Protein AF-A0A367M5E4-F1 (afdb_monomer)

Secondary structure (DSSP, 8-state):
-----------------------------PPP---SSSS----S-HHHHHHHHHHHHHHHHHHHHHHHHHHB-----EEEEEE-TTSPEEEPS--BPPPTT--HHHHTTS-HHHHHHHT-S-GGGSPPPPTTTTTS---PPP-

pLDDT: mean 78.52, std 21.11, range [36.91, 97.75]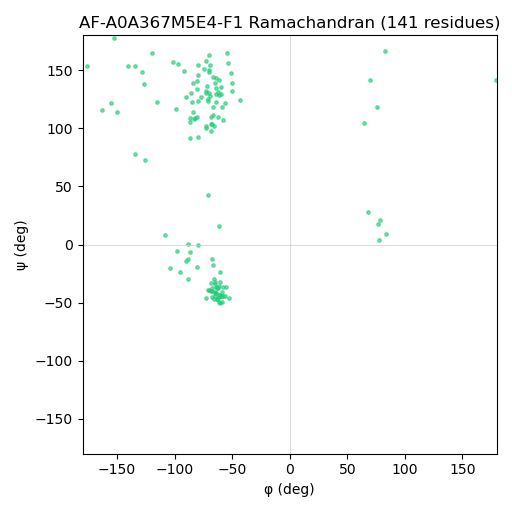

Sequence (143 aa):
MKTPAWTRHALWVMPLALGLQSAVVAGDEQPSKTSSYSPVVINEDFATIMKRMTANKPSIEQAHKTLLEQRYDLSDRPAKGASMTRGKPLQEGIRVKLPAGTSWEELARLSPEEIRKQGLFPGGFLPLPHPNHAEGGMVFPKF

Organism: Pseudomonas aeruginosa (NCBI:txid287)

Mean predicted aligned error: 14.9 Å

Foldseek 3Di:
DDDDDDDDDDDDDDDDDDDDDDDPPPDPPPPQDDDPDDPPRPRDDPVVVVVVCVVCVVVLVVVLVVLLVQFFDPDAAFDPPDADPVRHTDHDDDTGDWPPPDDPVRVVPDDPVRCVVVVRPTPNPDDRDDSCVVPVDDDDDDD

Radius of gyration: 36.53 Å; Cα contacts (8 Å, |Δi|>4): 72; chains: 1; bounding box: 125×59×73 Å

Solvent-accessible surface area (backbone atoms only — not comparable to full-atom values): 9808 Å² total; per-residue (Å²): 136,81,85,85,89,80,89,83,89,84,90,84,89,82,87,88,78,84,78,86,80,79,82,77,79,76,74,83,77,75,78,77,68,87,61,95,59,73,89,82,56,77,79,66,58,69,68,60,51,50,53,53,50,59,69,46,41,64,62,40,51,49,54,44,49,51,53,47,59,67,20,26,64,83,77,93,44,67,34,86,96,40,57,46,92,94,68,48,64,35,74,55,78,86,41,61,36,66,50,89,96,61,51,73,74,56,57,73,71,48,53,75,67,52,34,59,75,72,65,57,66,42,62,50,76,49,86,80,76,67,72,58,52,93,80,49,82,78,87,75,80,85,131

Structure (mmCIF, N/CA/C/O backbone):
data_AF-A0A367M5E4-F1
#
_entry.id   AF-A0A367M5E4-F1
#
loop_
_atom_site.group_PDB
_atom_site.id
_atom_site.type_symbol
_atom_site.label_atom_id
_atom_site.label_alt_id
_atom_site.label_comp_id
_atom_site.label_asym_id
_atom_site.label_entity_id
_atom_site.label_seq_id
_atom_site.pdbx_PDB_ins_code
_atom_site.Cartn_x
_atom_site.Cartn_y
_atom_site.Cartn_z
_atom_site.occupancy
_atom_site.B_iso_or_equiv
_atom_site.auth_seq_id
_atom_site.auth_comp_id
_atom_site.auth_asym_id
_atom_site.auth_atom_id
_atom_site.pdbx_PDB_model_num
ATOM 1 N N . MET A 1 1 ? 97.871 -31.804 -49.488 1.00 36.91 1 MET A N 1
ATOM 2 C CA . MET A 1 1 ? 98.452 -30.550 -48.961 1.00 36.91 1 MET A CA 1
ATOM 3 C C . MET A 1 1 ? 97.320 -29.539 -48.790 1.00 36.91 1 MET A C 1
ATOM 5 O O . MET A 1 1 ? 96.688 -29.225 -49.781 1.00 36.91 1 MET A O 1
ATOM 9 N N . LYS A 1 2 ? 97.092 -29.088 -47.545 1.00 41.41 2 LYS A N 1
ATOM 10 C CA . LYS A 1 2 ? 96.510 -27.792 -47.123 1.00 41.41 2 LYS A CA 1
ATOM 11 C C . LYS A 1 2 ? 95.039 -27.449 -47.481 1.00 41.41 2 LYS A C 1
ATOM 13 O O . LYS A 1 2 ? 94.737 -26.985 -48.569 1.00 41.41 2 LYS A O 1
ATOM 18 N N . THR A 1 3 ? 94.170 -27.549 -46.468 1.00 47.69 3 THR A N 1
ATOM 19 C CA . THR A 1 3 ? 93.107 -26.566 -46.120 1.00 47.69 3 THR A CA 1
ATOM 20 C C . THR A 1 3 ? 93.726 -25.154 -45.931 1.00 47.69 3 THR A C 1
ATOM 22 O O . THR A 1 3 ? 94.947 -25.121 -45.735 1.00 47.69 3 THR A O 1
ATOM 25 N N . PRO A 1 4 ? 92.996 -24.003 -45.897 1.00 54.56 4 PRO A N 1
ATOM 26 C CA . PRO A 1 4 ? 91.705 -23.829 -45.211 1.00 54.56 4 PRO A CA 1
ATOM 27 C C . PRO A 1 4 ? 90.712 -22.770 -45.747 1.00 54.56 4 PRO A C 1
ATOM 29 O O . PRO A 1 4 ? 90.965 -22.006 -46.672 1.00 54.56 4 PRO A O 1
ATOM 32 N N . ALA A 1 5 ? 89.560 -22.753 -45.073 1.00 50.25 5 ALA A N 1
ATOM 33 C CA . ALA A 1 5 ? 88.553 -21.702 -45.054 1.00 50.25 5 ALA A CA 1
ATOM 34 C C . ALA A 1 5 ? 89.022 -20.434 -44.311 1.00 50.25 5 ALA A C 1
ATOM 36 O O . ALA A 1 5 ? 89.744 -20.539 -43.320 1.00 50.25 5 ALA A O 1
ATOM 37 N N . TRP A 1 6 ? 88.510 -19.263 -44.717 1.00 42.84 6 TRP A N 1
ATOM 38 C CA . TRP A 1 6 ? 88.374 -18.059 -43.879 1.00 42.84 6 TRP A CA 1
ATOM 39 C C . TRP A 1 6 ? 87.377 -17.076 -44.546 1.00 42.84 6 TRP A C 1
ATOM 41 O O . TRP A 1 6 ? 87.493 -16.838 -45.740 1.00 42.84 6 TRP A O 1
ATOM 51 N N . THR A 1 7 ? 86.221 -16.792 -43.915 1.00 44.81 7 THR A N 1
ATOM 52 C CA . THR A 1 7 ? 85.856 -15.554 -43.158 1.00 44.81 7 THR A CA 1
ATOM 53 C C . THR A 1 7 ? 85.671 -14.294 -44.040 1.00 44.81 7 THR A C 1
ATOM 55 O O . THR A 1 7 ? 86.416 -14.108 -44.981 1.00 44.81 7 THR A O 1
ATOM 58 N N . ARG A 1 8 ? 84.730 -13.347 -43.847 1.00 47.28 8 ARG A N 1
ATOM 59 C CA . ARG A 1 8 ? 83.988 -12.861 -42.667 1.00 47.28 8 ARG A CA 1
ATOM 60 C C . ARG A 1 8 ? 82.944 -11.782 -43.091 1.00 47.28 8 ARG A C 1
ATOM 62 O O . ARG A 1 8 ? 83.212 -11.030 -44.015 1.00 47.28 8 ARG A O 1
ATOM 69 N N . HIS A 1 9 ? 81.874 -11.651 -42.292 1.00 41.59 9 HIS A N 1
ATOM 70 C CA . HIS A 1 9 ? 81.059 -10.445 -41.984 1.00 41.59 9 HIS A CA 1
ATOM 71 C C . HIS A 1 9 ? 80.032 -9.886 -42.997 1.00 41.59 9 HIS A C 1
ATOM 73 O O . HIS A 1 9 ? 80.405 -9.314 -44.009 1.00 41.59 9 HIS A O 1
ATOM 79 N N . ALA A 1 10 ? 78.744 -9.862 -42.616 1.00 48.34 10 ALA A N 1
ATOM 80 C CA . ALA A 1 10 ? 78.063 -8.658 -42.100 1.00 48.34 10 ALA A CA 1
ATOM 81 C C . ALA A 1 10 ? 76.580 -8.942 -41.765 1.00 48.34 10 ALA A C 1
ATOM 83 O O . ALA A 1 10 ? 75.904 -9.703 -42.448 1.00 48.34 10 ALA A O 1
ATOM 84 N N . LEU A 1 11 ? 76.109 -8.337 -40.673 1.00 44.44 11 LEU A N 1
ATOM 85 C CA . LEU A 1 11 ? 74.755 -8.420 -40.131 1.00 44.44 11 LEU A CA 1
ATOM 86 C C . LEU A 1 11 ? 73.702 -7.769 -41.045 1.00 44.44 11 LEU A C 1
ATOM 88 O O . LEU A 1 11 ? 73.929 -6.654 -41.505 1.00 44.44 11 LEU A O 1
ATOM 92 N N . TRP A 1 12 ? 72.492 -8.340 -41.103 1.00 37.44 12 TRP A N 1
ATOM 93 C CA . TRP A 1 12 ? 71.275 -7.557 -40.844 1.00 37.44 12 TRP A CA 1
ATOM 94 C C . TRP A 1 12 ? 70.115 -8.444 -40.372 1.00 37.44 12 TRP A C 1
ATOM 96 O O . TRP A 1 12 ? 69.720 -9.401 -41.031 1.00 37.44 12 TRP A O 1
ATOM 106 N N . VAL A 1 13 ? 69.608 -8.122 -39.185 1.00 46.12 13 VAL A N 1
ATOM 107 C CA . VAL A 1 13 ? 68.428 -8.708 -38.544 1.00 46.12 13 VAL A CA 1
ATOM 108 C C . VAL A 1 13 ? 67.220 -7.880 -38.966 1.00 46.12 13 VAL A C 1
ATOM 110 O O . VAL A 1 13 ? 67.237 -6.677 -38.733 1.00 46.12 13 VAL A O 1
ATOM 113 N N . MET A 1 14 ? 66.168 -8.501 -39.506 1.00 43.22 14 MET A N 1
ATOM 114 C CA . MET A 1 14 ? 64.813 -7.926 -39.515 1.00 43.22 14 MET A CA 1
ATOM 115 C C . MET A 1 14 ? 63.754 -9.045 -39.484 1.00 43.22 14 MET A C 1
ATOM 117 O O . MET A 1 14 ? 63.656 -9.802 -40.451 1.00 43.22 14 MET A O 1
ATOM 121 N N . PRO A 1 15 ? 62.954 -9.179 -38.407 1.00 48.91 15 PRO A N 1
ATOM 122 C CA . PRO A 1 15 ? 61.837 -10.113 -38.354 1.00 48.91 15 PRO A CA 1
ATOM 123 C C . PRO A 1 15 ? 60.574 -9.471 -38.952 1.00 48.91 15 PRO A C 1
ATOM 125 O O . PRO A 1 15 ? 60.187 -8.364 -38.581 1.00 48.91 15 PRO A O 1
ATOM 128 N N . LEU A 1 16 ? 59.905 -10.184 -39.859 1.00 47.53 16 LEU A N 1
ATOM 129 C CA . LEU A 1 16 ? 58.615 -9.790 -40.424 1.00 47.53 16 LEU A CA 1
ATOM 130 C C . LEU A 1 16 ? 57.488 -10.306 -39.509 1.00 47.53 16 LEU A C 1
ATOM 132 O O . LEU A 1 16 ? 57.041 -11.443 -39.639 1.00 47.53 16 LEU A O 1
ATOM 136 N N . ALA A 1 17 ? 57.061 -9.483 -38.551 1.00 44.38 17 ALA A N 1
ATOM 137 C CA . ALA A 1 17 ? 55.872 -9.730 -37.738 1.00 44.38 17 ALA A CA 1
ATOM 138 C C . ALA A 1 17 ? 54.634 -9.178 -38.467 1.00 44.38 17 ALA A C 1
ATOM 140 O O . ALA A 1 17 ? 54.468 -7.966 -38.595 1.00 44.38 17 ALA A O 1
ATOM 141 N N . LEU A 1 18 ? 53.774 -10.068 -38.968 1.00 52.00 18 LEU A N 1
ATOM 142 C CA . LEU A 1 18 ? 52.507 -9.705 -39.603 1.00 52.00 18 LEU A CA 1
ATOM 143 C C . LEU A 1 18 ? 51.456 -9.470 -38.503 1.00 52.00 18 LEU A C 1
ATOM 145 O O . LEU A 1 18 ? 51.062 -10.397 -37.798 1.00 52.00 18 LEU A O 1
ATOM 149 N N . GLY A 1 19 ? 51.081 -8.205 -38.307 1.00 41.72 19 GLY A N 1
ATOM 150 C CA . GLY A 1 19 ? 50.234 -7.745 -37.209 1.00 41.72 19 GLY A CA 1
ATOM 151 C C . GLY A 1 19 ? 48.761 -8.147 -37.330 1.00 41.72 19 GLY A C 1
ATOM 152 O O . GLY A 1 19 ? 48.140 -8.004 -38.382 1.00 41.72 19 GLY A O 1
ATOM 153 N N . LEU A 1 20 ? 48.201 -8.584 -36.200 1.00 47.34 20 LEU A N 1
ATOM 154 C CA . LEU A 1 20 ? 46.769 -8.688 -35.930 1.00 47.34 20 LEU A CA 1
ATOM 155 C C . LEU A 1 20 ? 46.198 -7.259 -35.839 1.00 47.34 20 LEU A C 1
ATOM 157 O O . LEU A 1 20 ? 46.515 -6.531 -34.899 1.00 47.34 20 LEU A O 1
ATOM 161 N N . GLN A 1 21 ? 45.394 -6.825 -36.811 1.00 41.66 21 GLN A N 1
ATOM 162 C CA . GLN A 1 21 ? 44.683 -5.548 -36.711 1.00 41.66 21 GLN A CA 1
ATOM 163 C C . GLN A 1 21 ? 43.359 -5.760 -35.976 1.00 41.66 21 GLN A C 1
ATOM 165 O O . GLN A 1 21 ? 42.405 -6.307 -36.525 1.00 41.66 21 GLN A O 1
ATOM 170 N N . SER A 1 22 ? 43.310 -5.317 -34.722 1.00 42.75 22 SER A N 1
ATOM 171 C CA . SER A 1 22 ? 42.063 -5.137 -33.985 1.00 42.75 22 SER A CA 1
ATOM 172 C C . SER A 1 22 ? 41.270 -4.005 -34.633 1.00 42.75 22 SER A C 1
ATOM 174 O O . SER A 1 22 ? 41.675 -2.845 -34.570 1.00 42.75 22 SER A O 1
ATOM 176 N N . ALA A 1 23 ? 40.138 -4.333 -35.255 1.00 44.09 23 ALA A N 1
ATOM 177 C CA . ALA A 1 23 ? 39.153 -3.342 -35.656 1.00 44.09 23 ALA A CA 1
ATOM 178 C C . ALA A 1 23 ? 38.568 -2.704 -34.387 1.00 44.09 23 ALA A C 1
ATOM 180 O O . ALA A 1 23 ? 37.756 -3.306 -33.684 1.00 44.09 23 ALA A O 1
ATOM 181 N N . VAL A 1 24 ? 39.027 -1.495 -34.067 1.00 43.59 24 VAL A N 1
ATOM 182 C CA . VAL A 1 24 ? 38.391 -0.635 -33.071 1.00 43.59 24 VAL A CA 1
ATOM 183 C C . VAL A 1 24 ? 37.042 -0.224 -33.652 1.00 43.59 24 VAL A C 1
ATOM 185 O O . VAL A 1 24 ? 36.972 0.605 -34.556 1.00 43.59 24 VAL A O 1
ATOM 188 N N . VAL A 1 25 ? 35.967 -0.835 -33.157 1.00 46.38 25 VAL A N 1
ATOM 189 C CA . VAL A 1 25 ? 34.617 -0.298 -33.335 1.00 46.38 25 VAL A CA 1
ATOM 190 C C . VAL A 1 25 ? 34.566 0.979 -32.504 1.00 46.38 25 VAL A C 1
ATOM 192 O O . VAL A 1 25 ? 34.427 0.933 -31.283 1.00 46.38 25 VAL A O 1
ATOM 195 N N . ALA A 1 26 ? 34.762 2.116 -33.167 1.00 41.25 26 ALA A N 1
ATOM 196 C CA . ALA A 1 26 ? 34.442 3.415 -32.606 1.00 41.25 26 ALA A CA 1
ATOM 197 C C . ALA A 1 26 ? 32.930 3.433 -32.346 1.00 41.25 26 ALA A C 1
ATOM 199 O O . ALA A 1 26 ? 32.133 3.382 -33.281 1.00 41.25 26 ALA A O 1
ATOM 200 N N . GLY A 1 27 ? 32.534 3.411 -31.073 1.00 38.91 27 GLY A N 1
ATOM 201 C CA . GLY A 1 27 ? 31.166 3.736 -30.702 1.00 38.91 27 GLY A CA 1
ATOM 202 C C . GLY A 1 27 ? 30.946 5.211 -31.008 1.00 38.91 27 GLY A C 1
ATOM 203 O O . GLY A 1 27 ? 31.655 6.047 -30.454 1.00 38.91 27 GLY A O 1
ATOM 204 N N . ASP A 1 28 ? 30.010 5.518 -31.905 1.00 40.75 28 ASP A N 1
AT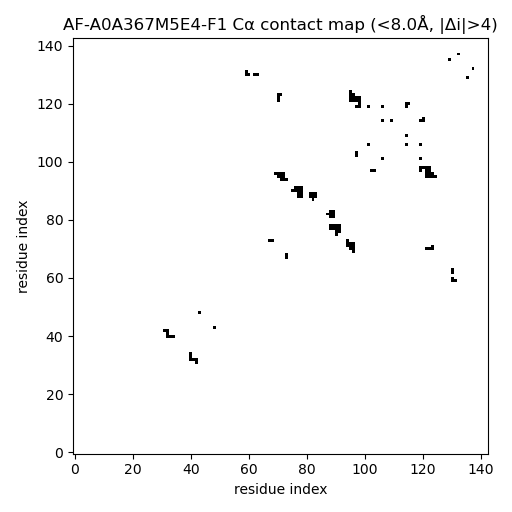OM 205 C CA . ASP A 1 28 ? 29.547 6.886 -32.123 1.00 40.75 28 ASP A CA 1
ATOM 206 C C . ASP A 1 28 ? 29.014 7.438 -30.793 1.00 40.75 28 ASP A C 1
ATOM 208 O O . ASP A 1 28 ? 27.950 7.046 -30.305 1.00 40.75 28 ASP A O 1
ATOM 212 N N . GLU A 1 29 ? 29.777 8.341 -30.187 1.00 46.31 29 GLU A N 1
ATOM 213 C CA . GLU A 1 29 ? 29.353 9.123 -29.036 1.00 46.31 29 GLU A CA 1
ATOM 214 C C . GLU A 1 29 ? 28.333 10.152 -29.546 1.00 46.31 29 GLU A C 1
ATOM 216 O O . GLU A 1 29 ? 28.681 11.122 -30.223 1.00 46.31 29 GLU A O 1
ATOM 221 N N . GLN A 1 30 ? 27.038 9.897 -29.319 1.00 49.62 30 GLN A N 1
ATOM 222 C CA . GLN A 1 30 ? 25.995 10.821 -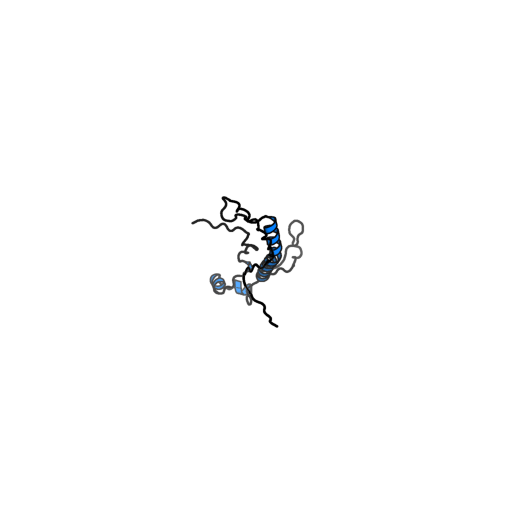29.760 1.00 49.62 30 GLN A CA 1
ATOM 223 C C . GLN A 1 30 ? 26.175 12.179 -29.061 1.00 49.62 30 GLN A C 1
ATOM 225 O O . GLN A 1 30 ? 26.253 12.218 -27.830 1.00 49.62 30 GLN A O 1
ATOM 230 N N . PRO A 1 31 ? 26.196 13.302 -29.805 1.00 54.44 31 PRO A N 1
ATOM 231 C CA . PRO A 1 31 ? 26.316 14.622 -29.203 1.00 54.44 31 PRO A CA 1
ATOM 232 C C . PRO A 1 31 ? 25.136 14.861 -28.258 1.00 54.44 31 PRO A C 1
ATOM 234 O O . PRO A 1 31 ? 23.974 14.665 -28.632 1.00 54.44 31 PRO A O 1
ATOM 237 N N . SER A 1 32 ? 25.434 15.274 -27.023 1.00 58.66 32 SER A N 1
ATOM 238 C CA . SER A 1 32 ? 24.421 15.552 -26.008 1.00 58.66 32 SER A CA 1
ATOM 239 C C . SER A 1 32 ? 23.430 16.593 -26.536 1.00 58.66 32 SER A C 1
ATOM 241 O O . SER A 1 32 ? 23.789 17.698 -26.955 1.00 58.66 32 SER A O 1
ATOM 243 N N . LYS A 1 33 ? 22.148 16.219 -26.580 1.00 63.56 33 LYS A N 1
ATOM 244 C CA . LYS A 1 33 ? 21.085 17.090 -27.085 1.00 63.56 33 LYS A CA 1
ATOM 245 C C . LYS A 1 33 ? 20.927 18.246 -26.103 1.00 63.56 33 LYS A C 1
ATOM 247 O O . LYS A 1 33 ? 20.372 18.077 -25.022 1.00 63.56 33 LYS A O 1
ATOM 252 N N . THR A 1 34 ? 21.443 19.418 -26.466 1.00 60.91 34 THR A N 1
ATOM 253 C CA . THR A 1 34 ? 21.320 20.628 -25.647 1.00 60.91 34 THR A CA 1
ATOM 254 C C . THR A 1 34 ? 19.836 20.932 -25.438 1.00 60.91 34 THR A C 1
ATOM 256 O O . THR A 1 34 ? 19.104 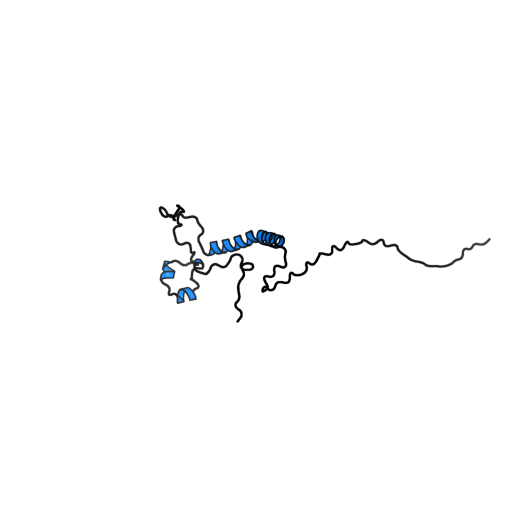21.161 -26.398 1.00 60.91 34 THR A O 1
ATOM 259 N N . SER A 1 35 ? 19.384 20.913 -24.187 1.00 64.69 35 SER A N 1
ATOM 260 C CA . SER A 1 35 ? 18.011 21.236 -23.801 1.00 64.69 35 SER A CA 1
ATOM 261 C C . SER A 1 35 ? 18.038 22.317 -22.729 1.00 64.69 35 SER A C 1
ATOM 263 O O . SER A 1 35 ? 18.865 22.282 -21.822 1.00 64.69 35 SER A O 1
ATOM 265 N N . SER A 1 36 ? 17.131 23.286 -22.839 1.00 61.56 36 SER A N 1
ATOM 266 C CA . SER A 1 36 ? 16.949 24.370 -21.868 1.00 61.56 36 SER A CA 1
ATOM 267 C C . SER A 1 36 ? 16.154 23.946 -20.622 1.00 61.56 36 SER A C 1
ATOM 269 O O . SER A 1 36 ? 15.941 24.765 -19.727 1.00 61.56 36 SER A O 1
ATOM 271 N N . TYR A 1 37 ? 15.717 22.683 -20.538 1.00 57.50 37 TYR A N 1
ATOM 272 C CA . TYR A 1 37 ? 15.046 22.128 -19.361 1.00 57.50 37 TYR A CA 1
ATOM 273 C C . TYR A 1 37 ? 16.052 21.718 -18.266 1.00 57.50 37 TYR A C 1
ATOM 275 O O . TYR A 1 37 ? 17.108 21.157 -18.544 1.00 57.50 37 TYR A O 1
ATOM 283 N N . SER A 1 38 ? 15.695 21.969 -16.997 1.00 53.22 38 SER A N 1
ATOM 284 C CA . SER A 1 38 ? 16.351 21.399 -15.796 1.00 53.22 38 SER A CA 1
ATOM 285 C C . SER A 1 38 ? 16.408 19.855 -15.901 1.00 53.22 38 SER A C 1
ATOM 287 O O . SER A 1 38 ? 15.550 19.331 -16.605 1.00 53.22 38 SER A O 1
ATOM 289 N N . PRO A 1 39 ? 17.333 19.120 -15.230 1.00 60.59 39 PRO A N 1
ATOM 290 C CA . PRO A 1 39 ? 18.137 17.974 -15.727 1.00 60.59 39 PRO A CA 1
ATOM 291 C C . PRO A 1 39 ? 17.403 16.700 -16.200 1.00 60.59 39 PRO A C 1
ATOM 293 O O . PRO A 1 39 ? 18.028 15.670 -16.427 1.00 60.59 39 PRO A O 1
ATOM 296 N N . VAL A 1 40 ? 16.101 16.768 -16.451 1.00 58.28 40 VAL A N 1
ATOM 297 C CA . VAL A 1 40 ? 15.294 15.846 -17.258 1.00 58.28 40 VAL A CA 1
ATOM 298 C C . VAL A 1 40 ? 15.636 15.989 -18.755 1.00 58.28 40 VAL A C 1
ATOM 300 O O . VAL A 1 40 ? 14.764 16.053 -19.622 1.00 58.28 40 VAL A O 1
ATOM 303 N N . VAL A 1 41 ? 16.922 16.105 -19.089 1.00 64.56 41 VAL A N 1
ATOM 304 C CA . VAL A 1 41 ? 17.374 16.065 -20.480 1.00 64.56 41 VAL A CA 1
ATOM 305 C C . VAL A 1 41 ? 17.512 14.602 -20.859 1.00 64.56 41 VAL A C 1
ATOM 307 O O . VAL A 1 41 ? 18.335 13.873 -20.310 1.00 64.56 41 VAL A O 1
ATOM 310 N N . ILE A 1 42 ? 16.666 14.162 -21.784 1.00 71.19 42 ILE A N 1
ATOM 311 C CA . ILE A 1 42 ? 16.695 12.800 -22.302 1.00 71.19 42 ILE A CA 1
ATOM 312 C C . ILE A 1 42 ? 17.926 12.657 -23.207 1.00 71.19 42 ILE A C 1
ATOM 314 O O . ILE A 1 42 ? 17.924 13.103 -24.356 1.00 71.19 42 ILE A O 1
ATOM 318 N N . ASN A 1 43 ? 18.983 12.055 -22.663 1.00 79.00 43 ASN A N 1
ATOM 319 C CA . ASN A 1 43 ? 20.240 11.800 -23.375 1.00 79.00 43 ASN A CA 1
ATOM 320 C C . ASN A 1 43 ? 20.246 10.455 -24.121 1.00 79.00 43 ASN A C 1
ATOM 322 O O . ASN A 1 43 ? 21.111 10.223 -24.956 1.00 79.00 43 ASN A O 1
ATOM 326 N N . GLU A 1 44 ? 19.274 9.588 -23.841 1.00 82.94 44 GLU A N 1
ATOM 327 C CA . GLU A 1 44 ? 19.106 8.283 -24.484 1.00 82.94 44 GLU A CA 1
ATOM 328 C C . GLU A 1 44 ? 18.004 8.339 -25.549 1.00 82.94 44 GLU A C 1
ATOM 330 O O . GLU A 1 44 ? 17.108 9.186 -25.510 1.00 82.94 44 GLU A O 1
ATOM 335 N N . ASP A 1 45 ? 18.035 7.427 -26.518 1.00 89.06 45 ASP A N 1
ATOM 336 C CA . ASP A 1 45 ? 16.918 7.273 -27.442 1.00 89.06 45 ASP A CA 1
ATOM 337 C C . ASP A 1 45 ? 15.677 6.685 -26.731 1.00 89.06 45 ASP A C 1
ATOM 339 O O . ASP A 1 45 ? 15.760 5.981 -25.720 1.00 89.06 45 ASP A O 1
ATOM 343 N N . PHE A 1 46 ? 14.492 6.967 -27.275 1.00 89.06 46 PHE A N 1
ATOM 344 C CA . PHE A 1 46 ? 13.237 6.500 -26.687 1.00 89.06 46 PHE A CA 1
ATOM 345 C C . PHE A 1 46 ? 13.126 4.967 -26.634 1.00 89.06 46 PHE A C 1
ATOM 347 O O . PHE A 1 46 ? 12.562 4.431 -25.680 1.00 89.06 46 PHE A O 1
ATOM 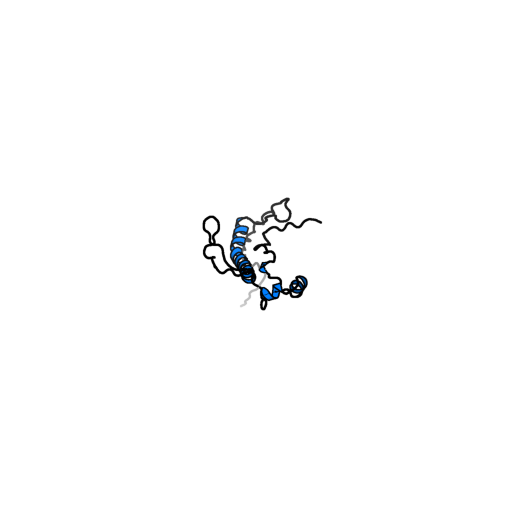354 N N . ALA A 1 47 ? 13.647 4.252 -27.634 1.00 94.12 47 ALA A N 1
ATOM 355 C CA . ALA A 1 47 ? 13.553 2.795 -27.690 1.00 94.12 47 ALA A CA 1
ATOM 356 C C . ALA A 1 47 ? 14.381 2.139 -26.572 1.00 94.12 47 ALA A C 1
ATOM 358 O O . ALA A 1 47 ? 13.928 1.175 -25.952 1.00 94.12 47 ALA A O 1
ATOM 359 N N . THR A 1 48 ? 15.545 2.705 -26.258 1.00 93.31 48 THR A N 1
ATOM 360 C CA . THR A 1 48 ? 16.421 2.314 -25.154 1.00 93.31 48 THR A CA 1
ATOM 361 C C . THR A 1 48 ? 15.728 2.530 -23.811 1.00 93.31 48 THR A C 1
ATOM 363 O O . THR A 1 48 ? 15.657 1.599 -23.002 1.00 93.31 48 THR A O 1
ATOM 366 N N . ILE A 1 49 ? 15.101 3.695 -23.609 1.00 90.50 49 ILE A N 1
ATOM 367 C CA . ILE A 1 49 ? 14.320 3.989 -22.396 1.00 90.50 49 ILE A CA 1
ATOM 368 C C . ILE A 1 49 ? 13.145 3.022 -22.261 1.00 90.50 49 ILE A C 1
ATOM 370 O O . ILE A 1 49 ? 12.963 2.411 -21.210 1.00 90.50 49 ILE A O 1
ATOM 374 N N . MET A 1 50 ? 12.362 2.836 -23.325 1.00 92.88 50 MET A N 1
ATOM 375 C CA . MET A 1 50 ? 11.201 1.946 -23.329 1.00 92.88 50 MET A CA 1
ATOM 376 C C . MET A 1 50 ? 11.603 0.505 -23.004 1.00 92.88 50 MET A C 1
ATOM 378 O O . MET A 1 50 ? 10.967 -0.130 -22.157 1.00 92.88 50 MET A O 1
ATOM 382 N N . LYS A 1 51 ? 12.695 0.009 -23.599 1.00 96.19 51 LYS A N 1
ATOM 383 C CA . LYS A 1 51 ? 13.242 -1.324 -23.318 1.00 96.19 51 LYS A CA 1
ATOM 384 C C . LYS A 1 51 ? 13.651 -1.464 -21.851 1.00 96.19 51 LYS A C 1
ATOM 386 O O . LYS A 1 51 ? 13.222 -2.414 -21.197 1.00 96.19 51 LYS A O 1
ATOM 391 N N . ARG A 1 52 ? 14.430 -0.514 -21.319 1.00 93.88 52 ARG A N 1
ATOM 392 C CA . ARG A 1 52 ? 14.871 -0.492 -19.910 1.00 93.88 52 ARG A CA 1
ATOM 393 C C . ARG A 1 52 ? 13.683 -0.459 -18.947 1.00 93.88 52 ARG A C 1
ATOM 395 O O . ARG A 1 52 ? 13.603 -1.262 -18.024 1.00 93.88 52 ARG A O 1
ATOM 402 N N . MET A 1 53 ? 12.739 0.445 -19.179 1.00 92.00 53 MET A N 1
ATOM 403 C CA . MET A 1 53 ? 11.578 0.658 -18.312 1.00 92.00 53 MET A CA 1
ATOM 404 C C . MET A 1 53 ? 10.619 -0.532 -18.332 1.00 92.00 53 MET A C 1
ATOM 406 O O . MET A 1 53 ? 10.129 -0.948 -17.284 1.00 92.00 53 MET A O 1
ATOM 410 N N . THR A 1 54 ? 10.403 -1.131 -19.504 1.00 94.69 54 THR A N 1
ATOM 411 C CA . THR A 1 54 ? 9.605 -2.356 -19.637 1.00 94.69 54 THR A CA 1
ATOM 412 C C . THR A 1 54 ? 10.267 -3.523 -1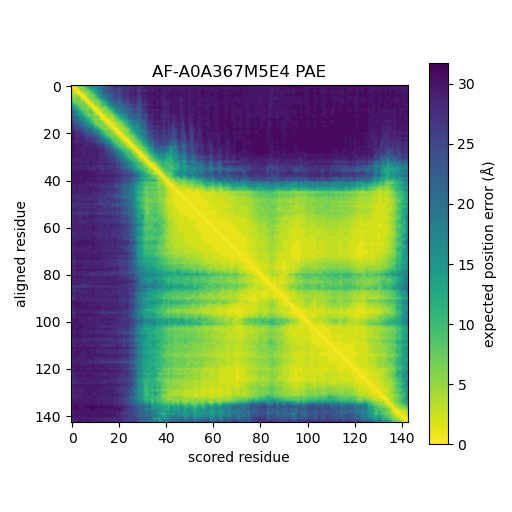8.911 1.00 94.69 54 THR A C 1
ATOM 414 O O . THR A 1 54 ? 9.581 -4.259 -18.206 1.00 94.69 54 THR A O 1
ATOM 417 N N . ALA A 1 55 ? 11.593 -3.664 -19.016 1.00 96.56 55 ALA A N 1
ATOM 418 C CA . ALA A 1 55 ? 12.339 -4.698 -18.301 1.00 96.56 55 ALA A CA 1
ATOM 419 C C . ALA A 1 55 ? 12.288 -4.518 -16.771 1.00 96.56 55 ALA A C 1
ATOM 421 O O . ALA A 1 55 ? 12.224 -5.505 -16.043 1.00 96.56 55 ALA A O 1
ATOM 422 N N . ASN A 1 56 ? 12.261 -3.274 -16.283 1.00 94.31 56 ASN A N 1
ATOM 423 C CA . ASN A 1 56 ? 12.187 -2.959 -14.852 1.00 94.31 56 ASN A CA 1
ATOM 424 C C . ASN A 1 56 ? 10.769 -3.054 -14.267 1.00 94.31 56 ASN A C 1
ATOM 426 O O . ASN A 1 56 ? 10.606 -3.157 -13.053 1.00 94.31 56 ASN A O 1
ATOM 430 N N . LYS A 1 57 ? 9.725 -3.017 -15.102 1.00 94.44 57 LYS A N 1
ATOM 431 C CA . LYS A 1 57 ? 8.328 -3.004 -14.649 1.00 94.44 57 LYS A CA 1
ATOM 432 C C . LYS A 1 57 ? 7.977 -4.146 -13.674 1.00 94.44 57 LYS A C 1
ATOM 434 O O . LYS A 1 57 ? 7.397 -3.832 -12.637 1.00 94.44 57 LYS A O 1
ATOM 439 N N . PRO A 1 58 ? 8.351 -5.422 -13.910 1.00 97.50 58 PRO A N 1
ATOM 440 C CA . PRO A 1 58 ? 7.974 -6.512 -13.008 1.00 97.50 58 PRO A CA 1
ATOM 441 C C . PRO A 1 58 ? 8.541 -6.366 -11.590 1.00 97.50 58 PRO A C 1
ATOM 443 O O . PRO A 1 58 ? 7.854 -6.676 -10.619 1.00 97.50 58 PRO A O 1
ATOM 446 N N . SER A 1 59 ? 9.777 -5.873 -11.442 1.00 96.19 59 SER A N 1
ATOM 447 C CA . SER A 1 59 ? 10.385 -5.695 -10.116 1.00 96.19 59 SER A CA 1
ATOM 448 C C . SER A 1 59 ? 9.733 -4.545 -9.348 1.00 96.19 59 SER A C 1
ATOM 450 O O . SER A 1 59 ? 9.466 -4.675 -8.153 1.00 96.19 59 SER A O 1
ATOM 452 N N . ILE A 1 60 ? 9.401 -3.455 -10.046 1.00 94.88 60 ILE A N 1
ATOM 453 C CA . ILE A 1 60 ? 8.668 -2.313 -9.489 1.00 94.88 60 ILE A CA 1
ATOM 454 C C . ILE A 1 60 ? 7.263 -2.740 -9.045 1.00 94.88 60 ILE A C 1
ATOM 456 O O . ILE A 1 60 ? 6.846 -2.431 -7.928 1.00 94.88 60 ILE A O 1
ATOM 460 N N . GLU A 1 61 ? 6.543 -3.481 -9.890 1.00 95.44 61 GLU A N 1
ATOM 461 C CA . GLU A 1 61 ? 5.217 -4.010 -9.561 1.00 95.44 61 GLU A CA 1
ATOM 462 C C . GLU A 1 61 ? 5.269 -4.935 -8.348 1.00 95.44 61 GLU A C 1
ATOM 464 O O . GLU A 1 61 ? 4.440 -4.801 -7.450 1.00 95.44 61 GLU A O 1
ATOM 469 N N . GLN A 1 62 ? 6.265 -5.822 -8.269 1.00 97.12 62 GLN A N 1
ATOM 470 C CA . GLN A 1 62 ? 6.419 -6.727 -7.134 1.00 97.12 62 GLN A CA 1
ATOM 471 C C . GLN A 1 62 ? 6.719 -5.973 -5.832 1.00 97.12 62 GLN A C 1
ATOM 473 O O . GLN A 1 62 ? 6.114 -6.267 -4.796 1.00 97.12 62 GLN A O 1
ATOM 478 N N . ALA A 1 63 ? 7.615 -4.983 -5.870 1.00 95.56 63 ALA A N 1
ATOM 479 C CA . ALA A 1 63 ? 7.929 -4.153 -4.709 1.00 95.56 63 ALA A CA 1
ATOM 480 C C . ALA A 1 63 ? 6.689 -3.385 -4.225 1.00 95.56 63 ALA A C 1
ATOM 482 O O . ALA A 1 63 ? 6.375 -3.380 -3.032 1.00 95.56 63 ALA A O 1
ATOM 483 N N . HIS A 1 64 ? 5.936 -2.793 -5.154 1.00 95.69 64 HIS A N 1
ATOM 484 C CA . HIS A 1 64 ? 4.722 -2.062 -4.813 1.00 95.69 64 HIS A CA 1
ATOM 485 C C . HIS A 1 64 ? 3.607 -2.987 -4.311 1.00 95.69 64 HIS A C 1
ATOM 487 O O . HIS A 1 64 ? 2.949 -2.674 -3.321 1.00 95.69 64 HIS A O 1
ATOM 493 N N . LYS A 1 65 ? 3.436 -4.164 -4.922 1.00 96.56 65 LYS A N 1
ATOM 494 C CA . LYS A 1 65 ? 2.489 -5.186 -4.464 1.00 96.56 65 LYS A CA 1
ATOM 495 C C . LYS A 1 65 ? 2.803 -5.636 -3.039 1.00 96.56 65 LYS A C 1
ATOM 497 O O . LYS A 1 65 ? 1.902 -5.666 -2.210 1.00 96.56 65 LYS A O 1
ATOM 502 N N . THR A 1 66 ? 4.078 -5.878 -2.736 1.00 97.12 66 THR A N 1
ATOM 503 C CA . THR A 1 66 ? 4.535 -6.240 -1.384 1.00 97.12 66 THR A CA 1
ATOM 504 C C . THR A 1 66 ? 4.158 -5.161 -0.367 1.00 97.12 66 THR A C 1
ATOM 506 O O . THR A 1 66 ? 3.626 -5.468 0.698 1.00 97.12 66 THR A O 1
ATOM 509 N N . LEU A 1 67 ? 4.364 -3.882 -0.703 1.00 95.94 67 LEU A N 1
ATOM 510 C CA . LEU A 1 67 ? 3.960 -2.765 0.156 1.00 95.94 67 LEU A CA 1
ATOM 511 C C . LEU A 1 67 ? 2.439 -2.730 0.386 1.00 95.94 67 LEU A C 1
ATOM 513 O O . LEU A 1 67 ? 1.986 -2.506 1.510 1.00 95.94 67 LEU A O 1
ATOM 517 N N . LEU A 1 68 ? 1.644 -2.944 -0.665 1.00 96.62 68 LEU A N 1
ATOM 518 C CA . LEU A 1 68 ? 0.185 -2.977 -0.556 1.00 96.62 68 LEU A CA 1
ATOM 519 C C . LEU A 1 68 ? -0.284 -4.149 0.310 1.00 96.62 68 LEU A C 1
ATOM 521 O O . LEU A 1 68 ? -1.147 -3.956 1.158 1.00 96.62 68 LEU A O 1
ATOM 525 N N . GLU A 1 69 ? 0.312 -5.330 0.162 1.00 96.50 69 GLU A N 1
ATOM 526 C CA . GLU A 1 69 ? -0.004 -6.515 0.970 1.00 96.50 69 GLU A CA 1
ATOM 527 C C . GLU A 1 69 ? 0.379 -6.345 2.445 1.00 96.50 69 GLU A C 1
ATOM 529 O O . GLU A 1 69 ? -0.279 -6.910 3.320 1.00 96.50 69 GLU A O 1
ATOM 534 N N . GLN A 1 70 ? 1.408 -5.553 2.750 1.00 95.31 70 GLN A N 1
ATOM 535 C CA . GLN A 1 70 ? 1.755 -5.195 4.129 1.00 95.31 70 GLN A CA 1
ATOM 536 C C . GLN A 1 70 ? 0.714 -4.259 4.755 1.00 95.31 70 GLN A C 1
ATOM 538 O O . GLN A 1 70 ? 0.384 -4.401 5.931 1.00 95.31 70 GLN A O 1
ATOM 543 N N . ARG A 1 71 ? 0.189 -3.303 3.980 1.00 96.50 71 ARG A N 1
ATOM 544 C CA . ARG A 1 71 ? -0.719 -2.256 4.477 1.00 96.50 71 ARG A CA 1
ATOM 545 C C . ARG A 1 71 ? -2.188 -2.653 4.448 1.00 96.50 71 ARG A C 1
ATOM 547 O O . ARG A 1 71 ? -2.964 -2.162 5.271 1.00 96.50 71 ARG A O 1
ATOM 554 N N . TYR A 1 72 ? -2.567 -3.518 3.513 1.00 96.50 72 TYR A N 1
ATOM 555 C CA . TYR A 1 72 ? -3.952 -3.857 3.246 1.00 96.50 72 TYR A CA 1
ATOM 556 C C . TYR A 1 72 ? -4.177 -5.360 3.095 1.00 96.50 72 TYR A C 1
ATOM 558 O O . TYR A 1 72 ? -3.304 -6.133 2.700 1.00 96.50 72 TYR A O 1
ATOM 566 N N . ASP A 1 73 ? -5.398 -5.781 3.387 1.00 95.12 73 ASP A N 1
ATOM 567 C CA . ASP A 1 73 ? -5.955 -7.010 2.855 1.00 95.12 73 ASP A CA 1
ATOM 568 C C . ASP A 1 73 ? -6.382 -6.770 1.398 1.00 95.12 73 ASP A C 1
ATOM 570 O O . ASP A 1 73 ? -7.133 -5.832 1.114 1.00 95.12 73 ASP A O 1
ATOM 574 N N . LEU A 1 74 ? -5.914 -7.617 0.477 1.00 94.19 74 LEU A N 1
ATOM 575 C CA . LEU A 1 74 ? -6.212 -7.575 -0.961 1.00 94.19 74 LEU A CA 1
ATOM 576 C C . LEU A 1 74 ? -7.146 -8.717 -1.422 1.00 94.19 74 LEU A C 1
ATOM 578 O O . LEU A 1 74 ? -7.353 -8.886 -2.618 1.00 94.19 74 LEU A O 1
ATOM 582 N N . SER A 1 75 ? -7.720 -9.495 -0.496 1.00 94.44 75 SER A N 1
ATOM 583 C CA . SER A 1 75 ? -8.690 -10.563 -0.792 1.00 94.44 75 SER A CA 1
ATOM 584 C C . SER A 1 75 ? -9.972 -10.055 -1.461 1.00 94.44 75 SER A C 1
ATOM 586 O O . SER A 1 75 ? -10.509 -9.014 -1.084 1.00 94.44 75 SER A O 1
ATOM 588 N N . ASP A 1 76 ? -10.515 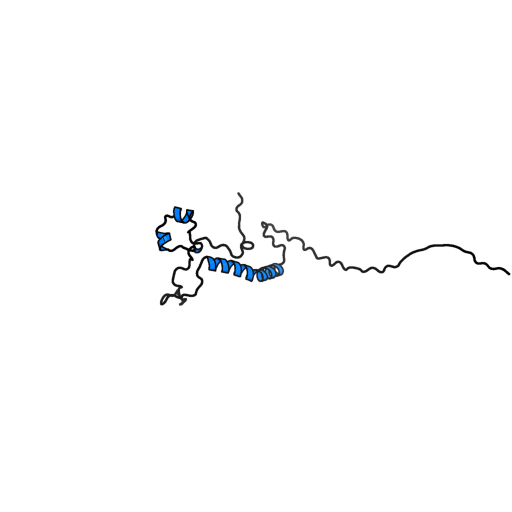-10.810 -2.410 1.00 93.44 76 ASP A N 1
ATOM 589 C CA . ASP A 1 76 ? -11.799 -10.478 -3.032 1.00 93.44 76 ASP A CA 1
ATOM 590 C C . ASP A 1 76 ? -12.966 -10.923 -2.136 1.00 93.44 76 ASP A C 1
ATOM 592 O O . ASP A 1 76 ? -13.193 -12.116 -1.924 1.00 93.44 76 ASP A O 1
ATOM 596 N N . ARG A 1 77 ? -13.669 -9.947 -1.556 1.00 93.88 77 ARG A N 1
ATOM 597 C CA . ARG A 1 77 ? -14.796 -10.113 -0.630 1.00 93.88 77 ARG A CA 1
ATOM 598 C C . ARG A 1 77 ? -15.933 -9.165 -1.031 1.00 93.88 77 ARG A C 1
ATOM 600 O O . ARG A 1 77 ? -16.088 -8.101 -0.426 1.00 93.88 77 ARG A O 1
ATOM 607 N N . PRO A 1 78 ? -16.710 -9.501 -2.075 1.00 94.88 78 PRO A N 1
ATOM 608 C CA . PRO A 1 78 ? -17.812 -8.666 -2.531 1.00 94.88 78 PRO A CA 1
ATOM 609 C C . PRO A 1 78 ? -18.975 -8.678 -1.529 1.00 94.88 78 PRO A C 1
ATOM 611 O O . PRO A 1 78 ? -19.459 -9.732 -1.117 1.00 94.88 78 PRO A O 1
ATOM 614 N N . ALA A 1 79 ? -19.454 -7.488 -1.183 1.00 93.81 79 ALA A N 1
ATOM 615 C CA . ALA A 1 79 ? -20.608 -7.261 -0.332 1.00 93.81 79 ALA A CA 1
ATOM 616 C C . ALA A 1 79 ? -21.888 -7.795 -0.987 1.00 93.81 79 ALA A C 1
ATOM 618 O O . ALA A 1 79 ? -22.180 -7.529 -2.160 1.00 93.81 79 ALA A O 1
ATOM 619 N N . LYS A 1 80 ? -22.712 -8.501 -0.213 1.00 92.81 80 LYS A N 1
ATOM 620 C CA . LYS A 1 80 ? -24.013 -8.977 -0.698 1.00 92.81 80 LYS A CA 1
ATOM 621 C C . LYS A 1 80 ? -24.977 -7.802 -0.857 1.00 92.81 80 LYS A C 1
ATOM 623 O O . LYS A 1 80 ? -25.247 -7.079 0.095 1.00 92.81 80 LYS A O 1
ATOM 628 N N . GLY A 1 81 ? -25.523 -7.632 -2.060 1.00 92.50 81 GLY A N 1
ATOM 629 C CA . GLY A 1 81 ? -26.560 -6.632 -2.340 1.00 92.50 81 GLY A CA 1
ATOM 630 C C . GLY A 1 81 ? -26.066 -5.188 -2.483 1.00 92.50 81 GLY A C 1
ATOM 631 O O . GLY A 1 81 ? -26.891 -4.304 -2.695 1.00 92.50 81 GLY A O 1
ATOM 632 N N . ALA A 1 82 ? -24.754 -4.933 -2.423 1.00 94.06 82 ALA A N 1
ATOM 633 C CA . ALA A 1 82 ? -24.183 -3.602 -2.613 1.00 94.06 82 ALA A CA 1
ATOM 634 C C . ALA A 1 82 ? -23.312 -3.554 -3.877 1.00 94.06 82 ALA A C 1
ATOM 636 O O . ALA A 1 82 ? -22.351 -4.309 -4.036 1.00 94.06 82 ALA A O 1
ATOM 637 N N . SER A 1 83 ? -23.644 -2.643 -4.790 1.00 95.81 83 SER A N 1
ATOM 638 C CA . SER A 1 83 ? -22.892 -2.438 -6.026 1.00 95.81 83 SER A CA 1
ATOM 639 C C . SER A 1 83 ? -22.792 -0.957 -6.371 1.00 95.81 83 SER A C 1
ATOM 641 O O . SER A 1 83 ? -23.632 -0.146 -5.984 1.00 95.81 83 SER A O 1
ATOM 643 N N . MET A 1 84 ? -21.737 -0.603 -7.094 1.00 94.81 84 MET A N 1
ATOM 644 C CA . MET A 1 84 ? -21.591 0.699 -7.727 1.00 94.81 84 MET A CA 1
ATOM 645 C C . MET A 1 84 ? -22.579 0.835 -8.889 1.00 94.81 84 MET A C 1
ATOM 647 O O . MET A 1 84 ? -23.043 -0.153 -9.467 1.00 94.81 84 MET A O 1
ATOM 651 N N . THR A 1 85 ? -22.807 2.070 -9.328 1.00 93.44 85 THR A N 1
ATOM 652 C CA . THR A 1 85 ? -23.463 2.348 -10.609 1.00 93.44 85 THR A CA 1
ATOM 653 C C . THR A 1 85 ? -22.794 1.535 -11.724 1.00 93.44 85 THR A C 1
ATOM 655 O O . THR A 1 85 ? -21.567 1.528 -11.837 1.00 93.44 85 THR A O 1
ATOM 658 N N . ARG A 1 86 ? -23.601 0.866 -12.561 1.00 94.00 86 ARG A N 1
ATOM 659 C CA . ARG A 1 86 ? -23.174 -0.119 -13.584 1.00 94.00 86 ARG A CA 1
ATOM 660 C C . ARG A 1 86 ? -22.791 -1.511 -13.047 1.00 94.00 86 ARG A C 1
ATOM 662 O O . ARG A 1 86 ? -22.165 -2.280 -13.769 1.00 94.00 86 ARG A O 1
ATOM 669 N N . GLY A 1 87 ? -23.186 -1.852 -11.818 1.00 93.62 87 GLY A N 1
ATOM 670 C CA . GLY A 1 87 ? -23.243 -3.236 -11.326 1.00 93.62 87 GLY A CA 1
ATOM 671 C C . GLY A 1 87 ? -21.933 -3.821 -10.795 1.00 93.62 87 GLY A C 1
ATOM 672 O O . GLY A 1 87 ? -21.883 -5.014 -10.510 1.00 93.62 87 GLY A O 1
ATOM 673 N N . LYS A 1 88 ? -20.869 -3.021 -10.633 1.00 94.50 88 LYS A N 1
ATOM 674 C CA . LYS A 1 88 ? -19.623 -3.514 -10.020 1.00 94.50 88 LYS A CA 1
ATOM 675 C C . LYS A 1 88 ? -19.838 -3.756 -8.521 1.00 94.50 88 LYS A C 1
ATOM 677 O O . LYS A 1 88 ? -20.252 -2.813 -7.846 1.00 94.50 88 LYS A O 1
ATOM 682 N N . PRO A 1 89 ? -19.561 -4.954 -7.980 1.00 95.06 89 PRO A N 1
ATOM 683 C CA . PRO A 1 89 ? -19.767 -5.226 -6.562 1.00 95.06 89 PRO A CA 1
ATOM 684 C C . PRO A 1 89 ? -18.829 -4.375 -5.701 1.00 95.06 89 PRO A C 1
ATOM 686 O O . PRO A 1 89 ? -17.656 -4.189 -6.034 1.00 95.06 89 PRO A O 1
ATOM 689 N N . LEU A 1 90 ? -19.352 -3.853 -4.593 1.00 94.25 90 LEU A N 1
ATOM 690 C CA . LEU A 1 90 ? -18.538 -3.177 -3.584 1.00 94.25 90 LEU A CA 1
ATOM 691 C C . LEU A 1 90 ? -17.850 -4.220 -2.703 1.00 94.25 90 LEU A C 1
ATOM 693 O O . LEU A 1 90 ? -18.417 -5.273 -2.444 1.00 94.25 90 LEU A O 1
ATOM 697 N N . GLN A 1 91 ? -16.636 -3.939 -2.245 1.00 94.00 91 GLN A N 1
ATOM 698 C CA . GLN A 1 91 ? -15.913 -4.816 -1.320 1.00 94.00 91 GLN A CA 1
ATOM 699 C C . GLN A 1 91 ? -16.359 -4.535 0.119 1.00 94.00 91 GLN A C 1
ATOM 701 O O . GLN A 1 91 ? -16.520 -3.370 0.487 1.00 94.00 91 GLN A O 1
ATOM 706 N N . GLU A 1 92 ? -16.547 -5.576 0.931 1.00 93.12 92 GLU A N 1
ATOM 707 C CA . GLU A 1 92 ? -16.923 -5.432 2.343 1.00 93.12 92 GLU A CA 1
ATOM 708 C C . GLU A 1 92 ? -15.727 -5.510 3.304 1.00 93.12 92 GLU A C 1
ATOM 710 O O . GLU A 1 92 ? -14.688 -6.123 3.031 1.00 93.12 92 GLU A O 1
ATOM 715 N N . GLY A 1 93 ? -15.912 -4.892 4.474 1.00 91.25 93 GLY A N 1
ATOM 716 C CA . GLY A 1 93 ? -14.965 -4.918 5.583 1.00 91.25 93 GLY A CA 1
ATOM 717 C C . GLY A 1 93 ? -13.822 -3.906 5.484 1.00 91.25 93 GLY A C 1
ATOM 718 O O . GLY A 1 93 ? -13.558 -3.289 4.451 1.00 91.25 93 GLY A O 1
ATOM 719 N N . ILE A 1 94 ? -13.122 -3.737 6.607 1.00 92.94 94 ILE A N 1
ATOM 720 C CA . ILE A 1 94 ? -11.951 -2.863 6.691 1.00 92.94 94 ILE A CA 1
ATOM 721 C C . ILE A 1 94 ? -10.782 -3.526 5.964 1.00 92.94 94 ILE A C 1
ATOM 723 O O . ILE A 1 94 ? -10.491 -4.705 6.173 1.00 92.94 94 ILE A O 1
ATOM 727 N N . ARG A 1 95 ? -10.109 -2.757 5.105 1.00 93.56 95 ARG A N 1
ATOM 728 C CA . ARG A 1 95 ? -8.977 -3.249 4.309 1.00 93.56 95 ARG A CA 1
ATOM 729 C C . ARG A 1 95 ? -7.634 -2.959 4.950 1.00 93.56 95 ARG A C 1
ATOM 731 O O . ARG A 1 95 ? -6.683 -3.654 4.643 1.00 93.56 95 ARG A O 1
ATOM 738 N N . VAL A 1 96 ? -7.542 -1.957 5.820 1.00 95.94 96 VAL A N 1
ATOM 739 C CA . VAL A 1 96 ? -6.296 -1.598 6.505 1.00 95.94 96 VAL A CA 1
ATOM 740 C C . VAL A 1 96 ? -5.914 -2.688 7.500 1.00 95.94 96 VAL A C 1
ATOM 742 O O . VAL A 1 96 ? -6.722 -3.067 8.347 1.00 95.94 96 VAL A O 1
ATOM 745 N N . LYS A 1 97 ? -4.671 -3.167 7.411 1.00 95.31 97 LYS A N 1
ATOM 746 C CA . LYS A 1 97 ? -4.088 -4.066 8.407 1.00 95.31 97 LYS A CA 1
ATOM 747 C C . LYS A 1 97 ? -3.594 -3.260 9.604 1.00 95.31 97 LYS A C 1
ATOM 749 O O . LYS A 1 97 ? -2.933 -2.231 9.440 1.00 95.31 97 LYS A O 1
ATOM 754 N N . LEU A 1 98 ? -3.923 -3.738 10.799 1.00 94.56 98 LEU A N 1
ATOM 755 C CA . LEU A 1 98 ? -3.394 -3.190 12.042 1.00 94.56 98 LEU A CA 1
ATOM 756 C C . LEU A 1 98 ? -1.975 -3.716 12.304 1.00 94.56 98 LEU A C 1
ATOM 758 O O . LEU A 1 98 ? -1.634 -4.805 11.830 1.00 94.56 98 LEU A O 1
ATOM 762 N N . PRO A 1 99 ? -1.152 -2.969 13.059 1.00 90.75 99 PRO A N 1
ATOM 763 C CA . PRO A 1 99 ? 0.085 -3.499 13.619 1.00 90.75 99 PRO A CA 1
ATOM 764 C C . PRO A 1 99 ? -0.156 -4.816 14.370 1.00 90.75 99 PRO A C 1
ATOM 766 O O . PRO A 1 99 ? -1.221 -5.034 14.952 1.00 90.75 99 PRO A O 1
ATOM 769 N N . ALA A 1 100 ? 0.831 -5.712 14.340 1.00 87.50 100 ALA A N 1
ATOM 770 C CA . ALA A 1 100 ? 0.721 -7.003 15.009 1.00 87.50 100 ALA A CA 1
ATOM 771 C C . ALA A 1 100 ? 0.503 -6.818 16.520 1.00 87.50 100 ALA A C 1
ATOM 773 O O . ALA A 1 100 ? 1.192 -6.023 17.153 1.00 87.50 100 ALA A O 1
ATOM 774 N N .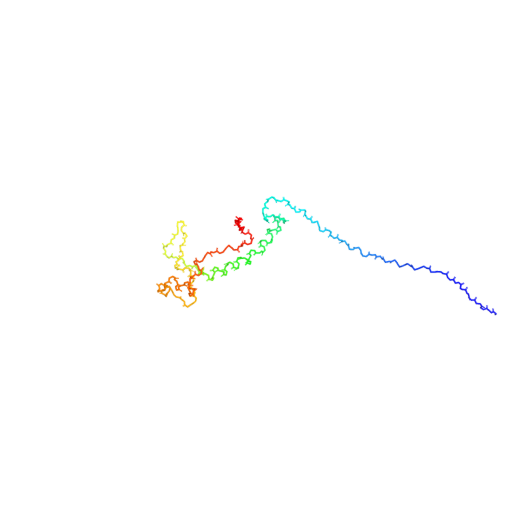 GLY A 1 101 ? -0.434 -7.579 17.092 1.00 87.31 101 GLY A N 1
ATOM 775 C CA . GLY A 1 101 ? -0.758 -7.498 18.520 1.00 87.31 101 GLY A CA 1
ATOM 776 C C . GLY A 1 101 ? -1.637 -6.304 18.904 1.00 87.31 101 GLY A C 1
ATOM 777 O O . GLY A 1 101 ? -1.628 -5.911 20.063 1.00 87.31 101 GLY A O 1
ATOM 778 N N . THR A 1 102 ? -2.366 -5.714 17.952 1.00 92.19 102 THR A N 1
ATOM 779 C CA . THR A 1 102 ? -3.307 -4.612 18.201 1.00 92.19 102 THR A CA 1
ATOM 780 C C . THR A 1 102 ? -4.685 -4.908 17.606 1.00 92.19 102 THR A C 1
ATOM 782 O O . THR A 1 102 ? -4.803 -5.560 16.566 1.00 92.19 102 THR A O 1
ATOM 785 N N . SER A 1 103 ? -5.731 -4.391 18.247 1.00 94.25 103 SER A N 1
ATOM 786 C CA . SER A 1 103 ? -7.128 -4.420 17.792 1.00 94.25 103 SER A CA 1
ATOM 787 C C . SER A 1 103 ? -7.712 -3.013 17.608 1.00 94.25 103 SER A C 1
ATOM 789 O O . SER A 1 103 ? -7.167 -2.018 18.094 1.00 94.25 103 SER A O 1
ATOM 791 N N . TRP A 1 104 ? -8.847 -2.913 16.910 1.00 94.50 104 TRP A N 1
ATOM 792 C CA . TRP A 1 104 ? -9.558 -1.638 16.760 1.00 94.50 104 TRP A CA 1
ATOM 793 C C . TRP A 1 104 ? -10.073 -1.126 18.109 1.00 94.50 104 TRP A C 1
ATOM 795 O O . TRP A 1 104 ? -10.021 0.072 18.376 1.00 94.50 104 TRP A O 1
ATOM 805 N N . GLU A 1 105 ? -10.506 -2.034 18.981 1.00 95.25 105 GLU A N 1
ATOM 806 C CA . GLU A 1 105 ? -10.995 -1.745 20.327 1.00 95.25 105 GLU A CA 1
ATOM 807 C C . GLU A 1 105 ? -9.886 -1.246 21.260 1.00 95.25 105 GLU A C 1
ATOM 809 O O . GLU A 1 105 ? -10.150 -0.457 22.166 1.00 95.25 105 GLU A O 1
ATOM 814 N N . GLU A 1 106 ? -8.651 -1.718 21.091 1.00 94.12 106 GLU A N 1
ATOM 815 C CA . GLU A 1 106 ? -7.488 -1.189 21.814 1.00 94.12 106 GLU A CA 1
ATOM 816 C C . GLU A 1 106 ? -7.096 0.191 21.291 1.00 94.12 106 GLU A C 1
ATOM 818 O O . GLU A 1 106 ? -6.931 1.109 22.090 1.00 94.12 106 GLU A O 1
ATOM 823 N N . LEU A 1 107 ? -7.032 0.376 19.967 1.00 94.12 107 LEU A N 1
ATOM 824 C CA . LEU A 1 107 ? -6.739 1.685 19.371 1.00 94.12 107 LEU A CA 1
ATOM 825 C C . LEU A 1 107 ? -7.754 2.752 19.784 1.00 94.12 107 LEU A C 1
ATOM 827 O O . LEU A 1 107 ? -7.363 3.872 20.089 1.00 94.12 107 LEU A O 1
ATOM 831 N N . ALA A 1 108 ? -9.040 2.404 19.837 1.00 95.06 108 ALA A N 1
ATOM 832 C CA . ALA A 1 108 ? -10.106 3.322 20.234 1.00 95.06 108 ALA A CA 1
ATOM 833 C C . ALA A 1 108 ? -10.028 3.761 21.709 1.00 95.06 108 ALA A C 1
ATOM 835 O O . ALA A 1 108 ? -10.663 4.745 22.084 1.00 95.06 108 ALA A O 1
ATOM 836 N N . ARG A 1 109 ? -9.278 3.035 22.549 1.00 96.88 109 ARG A N 1
ATOM 837 C CA . ARG A 1 109 ? -9.073 3.363 23.967 1.00 96.88 109 ARG A CA 1
ATOM 838 C C . ARG A 1 109 ? -7.856 4.257 24.218 1.00 96.88 109 ARG A C 1
ATOM 840 O O . ARG A 1 109 ? -7.748 4.791 25.317 1.00 96.88 109 ARG A O 1
ATOM 847 N N . LEU A 1 110 ? -6.963 4.405 23.240 1.00 95.69 110 LEU A N 1
ATOM 848 C CA . LEU A 1 110 ? -5.742 5.202 23.356 1.00 95.69 110 LEU A CA 1
ATOM 849 C C . LEU A 1 110 ? -5.967 6.645 22.898 1.00 95.69 110 LEU A C 1
ATOM 851 O O . LEU A 1 110 ? -6.742 6.910 21.974 1.00 95.69 110 LEU A O 1
ATOM 855 N N . SER A 1 111 ? -5.231 7.583 23.494 1.00 97.50 111 SER A N 1
ATOM 856 C CA . SER A 1 111 ? -5.169 8.950 22.978 1.00 97.50 111 SER A CA 1
ATOM 857 C C . SER A 1 111 ? -4.344 9.019 21.677 1.00 97.50 111 SER A C 1
ATOM 859 O O . SER A 1 111 ? -3.476 8.170 21.434 1.00 97.50 111 SER A O 1
ATOM 861 N N . PRO A 1 112 ? -4.541 10.047 20.829 1.00 96.06 112 PRO A N 1
ATOM 862 C CA . PRO A 1 112 ? -3.710 10.251 19.641 1.00 96.06 112 PRO A CA 1
ATOM 863 C C . PRO A 1 112 ? -2.205 10.336 19.950 1.00 96.06 112 PRO A C 1
ATOM 865 O O . PRO A 1 112 ? -1.383 9.826 19.181 1.00 96.06 112 PRO A O 1
ATOM 868 N N . GLU A 1 113 ? -1.825 10.951 21.074 1.00 97.75 113 GLU A N 1
ATOM 869 C CA . GLU A 1 113 ? -0.431 11.034 21.518 1.00 97.75 113 GLU A CA 1
ATOM 870 C C . GLU A 1 113 ? 0.139 9.655 21.862 1.00 97.75 113 GLU A C 1
ATOM 872 O O . GLU A 1 113 ? 1.281 9.358 21.503 1.00 97.75 113 GLU A O 1
ATOM 877 N N . GLU A 1 114 ? -0.647 8.796 22.514 1.00 96.62 114 GLU A N 1
ATOM 878 C CA . GLU A 1 114 ? -0.246 7.429 22.858 1.00 96.62 114 GLU A CA 1
ATOM 879 C C . GLU A 1 114 ? -0.087 6.559 21.611 1.00 96.62 114 GLU A C 1
ATOM 881 O O . GLU A 1 114 ? 0.938 5.889 21.468 1.00 96.62 114 GLU A O 1
ATOM 886 N N . ILE A 1 115 ? -1.037 6.636 20.670 1.00 95.25 115 ILE A N 1
ATOM 887 C CA . ILE A 1 115 ? -0.959 5.941 19.374 1.00 95.25 115 ILE A CA 1
ATOM 888 C C . ILE A 1 115 ? 0.321 6.343 18.638 1.00 95.25 115 ILE A C 1
ATOM 890 O O . ILE A 1 115 ? 1.041 5.487 18.116 1.00 95.25 115 ILE A O 1
ATOM 894 N N . ARG A 1 116 ? 0.639 7.644 18.621 1.00 94.19 116 ARG A N 1
ATOM 895 C CA . ARG A 1 116 ? 1.856 8.160 17.988 1.00 94.19 116 ARG A CA 1
ATOM 896 C C . ARG A 1 116 ? 3.118 7.686 18.706 1.00 94.19 116 ARG A C 1
ATOM 898 O O . ARG A 1 116 ? 4.047 7.239 18.040 1.00 94.19 116 ARG A O 1
ATOM 905 N N . LYS A 1 117 ? 3.164 7.778 20.039 1.00 96.06 117 LYS A N 1
ATOM 906 C CA . LYS A 1 117 ? 4.329 7.389 20.853 1.00 96.06 117 LYS A CA 1
ATOM 907 C C . LYS A 1 117 ? 4.645 5.899 20.732 1.00 96.06 117 LYS A C 1
ATOM 909 O O . LYS A 1 117 ? 5.814 5.531 20.711 1.00 96.06 117 LYS A O 1
ATOM 914 N N . GLN A 1 118 ? 3.616 5.060 20.653 1.00 93.69 118 GLN A N 1
ATOM 915 C CA . GLN A 1 118 ? 3.753 3.606 20.548 1.00 93.69 118 GLN A CA 1
ATOM 916 C C . GLN A 1 118 ? 3.913 3.117 19.099 1.00 93.69 118 GLN A C 1
ATOM 918 O O . GLN A 1 118 ? 4.162 1.937 18.878 1.00 93.69 118 GLN A O 1
ATOM 923 N N . GLY A 1 119 ? 3.780 4.001 18.103 1.00 93.19 119 GLY A N 1
ATOM 924 C CA . GLY A 1 119 ? 3.896 3.625 16.693 1.00 93.19 119 GLY A CA 1
ATOM 925 C C . GLY A 1 119 ? 2.753 2.732 16.202 1.00 93.19 119 GLY A C 1
ATOM 926 O O . GLY A 1 119 ? 2.944 1.951 15.275 1.00 93.19 119 GLY A O 1
ATOM 927 N N . LEU A 1 120 ? 1.566 2.845 16.808 1.00 95.19 120 LEU A N 1
ATOM 928 C CA . LEU A 1 120 ? 0.415 1.985 16.504 1.00 95.19 120 LEU A CA 1
ATOM 929 C C . LEU A 1 120 ? -0.459 2.514 15.360 1.00 95.19 120 LEU A C 1
ATOM 931 O O . LEU A 1 120 ? -1.468 1.902 15.009 1.00 95.19 120 LEU A O 1
ATOM 935 N N . PHE A 1 121 ? -0.097 3.657 14.771 1.00 94.56 121 PHE A N 1
ATOM 936 C CA . PHE A 1 121 ? -0.863 4.229 13.673 1.00 94.56 121 PHE A CA 1
ATOM 937 C C . PHE A 1 121 ? -0.828 3.297 12.446 1.00 94.56 121 PHE A C 1
ATOM 939 O O . PHE A 1 121 ? 0.262 2.993 11.949 1.00 94.56 121 PHE A O 1
ATOM 946 N N . PRO A 1 122 ? -1.983 2.841 11.926 1.00 95.06 122 PRO A N 1
ATOM 947 C CA . PRO A 1 122 ? -1.991 1.845 10.863 1.00 95.06 122 PRO A CA 1
ATOM 948 C C . PRO A 1 122 ? -1.347 2.351 9.569 1.00 95.06 122 PRO A C 1
ATOM 950 O O . PRO A 1 122 ? -1.718 3.394 9.025 1.00 95.06 122 PRO A O 1
ATOM 953 N N . GLY A 1 123 ? -0.421 1.562 9.017 1.00 94.31 123 GLY A N 1
ATOM 954 C CA . GLY A 1 123 ? 0.322 1.926 7.806 1.00 94.31 123 GLY A CA 1
ATOM 955 C C . GLY A 1 123 ? -0.561 2.154 6.574 1.00 94.31 123 GLY A C 1
ATOM 956 O O . GLY A 1 123 ? -0.176 2.898 5.674 1.00 94.31 123 GLY A O 1
ATOM 957 N N . GLY A 1 124 ? -1.762 1.566 6.539 1.00 94.94 124 GLY A N 1
ATOM 958 C CA . GLY A 1 124 ? -2.735 1.777 5.465 1.00 94.94 124 GLY A CA 1
ATOM 959 C C . GLY A 1 124 ? -3.338 3.185 5.398 1.00 94.94 124 GLY A C 1
ATOM 960 O O . GLY A 1 124 ? -3.940 3.517 4.379 1.00 94.94 124 GLY A O 1
ATOM 961 N N . PHE A 1 125 ? -3.153 4.020 6.425 1.00 94.50 125 PHE A N 1
ATOM 962 C CA . PHE A 1 125 ? -3.563 5.432 6.416 1.00 94.50 125 PHE A CA 1
ATOM 963 C C . PHE A 1 125 ? -2.423 6.399 6.082 1.00 94.50 125 PHE A C 1
ATOM 965 O O . PHE A 1 125 ? -2.651 7.599 5.939 1.00 94.50 125 PHE A O 1
ATOM 972 N N . LEU A 1 126 ? -1.191 5.901 5.953 1.00 93.88 126 LEU A N 1
ATOM 973 C CA . LEU A 1 126 ? -0.075 6.716 5.490 1.00 93.88 126 LEU A CA 1
ATOM 974 C C . LEU A 1 126 ? -0.188 6.956 3.978 1.00 93.88 126 LEU A C 1
ATOM 976 O O . LEU A 1 126 ? -0.676 6.074 3.262 1.00 93.88 126 LEU A O 1
ATOM 980 N N . PRO A 1 127 ? 0.327 8.090 3.464 1.00 93.25 127 PRO A N 1
ATOM 981 C CA . PRO A 1 127 ? 0.388 8.336 2.031 1.00 93.25 127 PRO A CA 1
ATOM 982 C C . PRO A 1 127 ? 1.010 7.153 1.280 1.00 93.25 127 PRO A C 1
ATOM 984 O O . PRO A 1 127 ? 1.985 6.535 1.736 1.00 93.25 127 PRO A O 1
ATOM 987 N N . LEU A 1 128 ? 0.427 6.819 0.131 1.00 91.00 128 LEU A N 1
ATOM 988 C CA . LEU A 1 128 ? 0.978 5.796 -0.747 1.00 91.00 128 LEU A CA 1
ATOM 989 C C . LEU A 1 128 ? 2.131 6.395 -1.559 1.00 91.00 128 LEU A C 1
ATOM 991 O O . LEU A 1 128 ? 1.925 7.402 -2.239 1.00 91.00 128 LEU A O 1
ATOM 995 N N . PRO A 1 129 ? 3.340 5.810 -1.500 1.00 89.19 129 PRO A N 1
ATOM 996 C CA . PRO A 1 129 ? 4.450 6.272 -2.318 1.00 89.19 129 PRO A CA 1
ATOM 997 C C . PRO A 1 129 ? 4.205 5.931 -3.793 1.00 89.19 129 PRO A C 1
ATOM 999 O O . PRO A 1 129 ? 3.597 4.906 -4.112 1.00 89.19 129 PRO A O 1
ATOM 1002 N N . HIS A 1 130 ? 4.718 6.772 -4.695 1.00 88.88 130 HIS A N 1
ATOM 1003 C CA . HIS A 1 130 ? 4.672 6.490 -6.128 1.00 88.88 130 HIS A CA 1
ATOM 1004 C C . HIS A 1 130 ? 5.476 5.210 -6.439 1.00 88.88 130 HIS A C 1
ATOM 1006 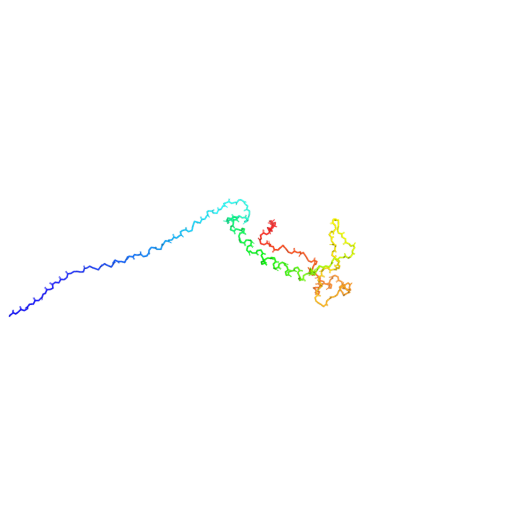O O . HIS A 1 130 ? 6.626 5.124 -5.998 1.00 88.88 130 HIS A O 1
ATOM 1012 N N . PRO A 1 131 ? 4.937 4.240 -7.209 1.00 90.00 131 PRO A N 1
ATOM 1013 C CA . PRO A 1 131 ? 5.619 2.968 -7.472 1.00 90.00 131 PRO A CA 1
ATOM 1014 C C . PRO A 1 131 ? 6.998 3.139 -8.116 1.00 90.00 131 PRO A C 1
ATOM 1016 O O . PRO A 1 131 ? 7.927 2.408 -7.797 1.00 90.00 131 PRO A O 1
ATOM 1019 N N . ASN A 1 132 ? 7.141 4.129 -9.001 1.00 89.06 132 ASN A N 1
ATOM 1020 C CA . ASN A 1 132 ? 8.390 4.431 -9.694 1.00 89.06 132 ASN A CA 1
ATOM 1021 C C . ASN A 1 132 ? 8.784 5.897 -9.489 1.00 89.06 132 ASN A C 1
ATOM 1023 O O . ASN A 1 132 ? 8.578 6.737 -10.364 1.00 89.06 132 ASN A O 1
ATOM 1027 N N . HIS A 1 133 ? 9.234 6.241 -8.285 1.00 81.19 133 HIS A N 1
ATOM 1028 C CA . HIS A 1 133 ? 9.529 7.631 -7.933 1.00 81.19 133 HIS A CA 1
ATOM 1029 C C . HIS A 1 133 ? 10.690 8.237 -8.740 1.00 81.19 133 HIS A C 1
ATOM 1031 O O . HIS A 1 133 ? 10.649 9.419 -9.045 1.00 81.19 133 HIS A O 1
ATOM 1037 N N . ALA A 1 134 ? 11.683 7.432 -9.135 1.00 79.62 134 ALA A N 1
ATOM 1038 C CA . ALA A 1 134 ? 12.851 7.911 -9.880 1.00 79.62 134 ALA A CA 1
ATOM 1039 C C . ALA A 1 134 ? 12.489 8.543 -11.238 1.00 79.62 134 ALA A C 1
ATOM 1041 O O . ALA A 1 134 ? 13.153 9.472 -11.681 1.00 79.62 134 ALA A O 1
ATOM 1042 N N . GLU A 1 135 ? 11.429 8.050 -11.879 1.00 76.44 135 GLU A N 1
ATOM 1043 C CA . GLU A 1 135 ? 10.974 8.514 -13.198 1.00 76.44 135 GLU A CA 1
ATOM 1044 C C . GLU A 1 135 ? 9.727 9.414 -13.084 1.00 76.44 135 GLU A C 1
ATOM 1046 O O . GLU A 1 135 ? 9.414 10.195 -13.981 1.00 76.44 135 GLU A O 1
ATOM 1051 N N . GLY A 1 136 ? 9.002 9.332 -11.962 1.00 66.44 136 GLY A N 1
ATOM 1052 C CA . GLY A 1 136 ? 7.904 10.234 -11.631 1.00 66.44 136 GLY A CA 1
ATOM 1053 C C . GLY A 1 136 ? 8.456 11.548 -11.094 1.00 66.44 136 GLY A C 1
ATOM 1054 O O . GLY A 1 136 ? 8.717 11.652 -9.900 1.00 66.44 136 GLY A O 1
ATOM 1055 N N . GLY A 1 137 ? 8.652 12.529 -11.977 1.00 61.97 137 GLY A N 1
ATOM 1056 C CA . GLY A 1 137 ? 9.286 13.808 -11.650 1.00 61.97 137 GLY A CA 1
ATOM 1057 C C . GLY A 1 137 ? 8.822 14.412 -10.319 1.00 61.97 137 GLY A C 1
ATOM 1058 O O . GLY A 1 137 ? 7.634 14.643 -10.100 1.00 61.97 137 GLY A O 1
ATOM 1059 N N . MET A 1 138 ? 9.780 14.690 -9.434 1.00 65.88 138 MET A N 1
ATOM 1060 C CA . MET A 1 138 ? 9.575 15.472 -8.218 1.00 65.88 138 MET A CA 1
ATOM 1061 C C . MET A 1 138 ? 10.032 16.904 -8.489 1.00 65.88 138 MET A C 1
ATOM 1063 O O . MET A 1 138 ? 11.202 17.147 -8.781 1.00 65.88 138 MET A O 1
ATOM 1067 N N . VAL A 1 139 ? 9.109 17.862 -8.418 1.00 54.62 139 VAL A N 1
ATOM 1068 C CA . VAL A 1 139 ? 9.452 19.283 -8.531 1.00 54.62 139 VAL A CA 1
ATOM 1069 C C . VAL A 1 139 ? 9.908 19.763 -7.158 1.00 54.62 139 VAL A C 1
ATOM 1071 O O . VAL A 1 139 ? 9.092 19.901 -6.249 1.00 54.62 139 VAL A O 1
ATOM 1074 N N . PHE A 1 140 ? 11.205 20.016 -6.999 1.00 59.78 140 PHE A N 1
ATOM 1075 C CA . PHE A 1 140 ? 11.714 20.727 -5.829 1.00 59.78 140 PHE A CA 1
ATOM 1076 C C . PHE A 1 140 ? 11.601 22.238 -6.072 1.00 59.78 140 PHE A C 1
ATOM 1078 O O . PHE A 1 140 ? 12.152 22.729 -7.063 1.00 59.78 140 PHE A O 1
ATOM 1085 N N . PRO A 1 141 ? 10.893 22.995 -5.216 1.00 50.69 141 PRO A N 1
ATOM 1086 C CA . PRO A 1 141 ? 10.912 24.447 -5.301 1.00 50.69 141 PRO A CA 1
ATOM 1087 C C . PRO A 1 141 ? 12.328 24.967 -5.020 1.00 50.69 141 PRO A C 1
ATOM 1089 O O . PRO A 1 141 ? 13.047 24.426 -4.179 1.00 50.69 141 PRO A O 1
ATOM 1092 N N . LYS A 1 142 ? 12.729 26.024 -5.733 1.00 58.41 142 LYS A N 1
ATOM 1093 C CA . LYS A 1 142 ? 13.917 26.802 -5.368 1.00 58.41 142 LYS A CA 1
ATOM 1094 C C . LYS A 1 142 ? 13.573 27.630 -4.129 1.00 58.41 142 LYS A C 1
ATOM 1096 O O . LYS A 1 142 ? 12.528 28.281 -4.129 1.00 58.41 142 LYS A O 1
ATOM 1101 N N . PHE A 1 143 ? 14.429 27.583 -3.113 1.00 56.09 143 PHE A N 1
ATOM 1102 C CA . PHE A 1 143 ? 14.441 28.560 -2.025 1.00 56.09 143 PHE A CA 1
ATOM 1103 C C . PHE A 1 143 ? 15.368 29.714 -2.400 1.00 56.09 143 PHE A C 1
ATOM 1105 O O . PHE A 1 143 ? 16.421 29.424 -3.018 1.00 56.09 143 PHE A O 1
#